Protein AF-A0A1X7TKI7-F1 (afdb_monomer_lite)

Foldseek 3Di:
DDPDLQVQQVVQVDDFDKDKDWDDDPVGDIKIKIWRHWHFDHVVVVRDIDTHDIDIDPDDPPPPD

Organism: Amphimedon queenslandica (NCBI:txid400682)

Radius of gyration: 13.19 Å; chains: 1; bounding box: 29×24×32 Å

Sequence (65 aa):
FWLGLSKIHRLTKEGSNTLRVDLGDFEGNTAYANYSTFSVGNSNTEYTLTVGGYSGTAGDSLTDL

pLDDT: mean 95.63, std 6.23, range [55.44, 98.44]

InterPro domains:
  IPR002181 Fibrinogen, alpha/beta/gamma chain, C-terminal globular d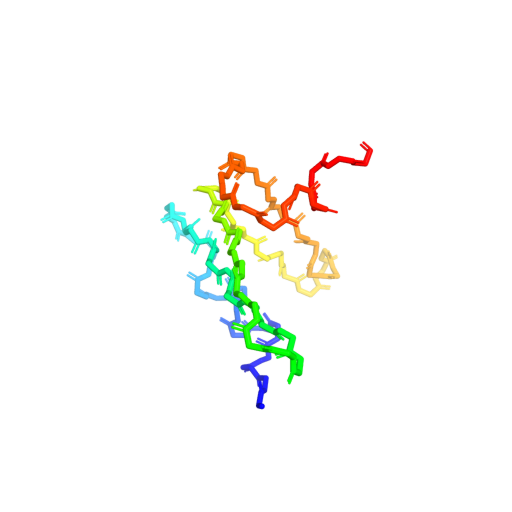omain [PF00147] (1-63)
  IPR002181 Fibrinogen, alpha/beta/gamma chain, C-terminal globular domain [PS51406] (1-65)
  IPR014716 Fibrinogen, alpha/beta/gamma chain, C-terminal globular, subdomain 1 [G3DSA:3.90.215.10] (1-65)
  IPR036056 Fibrinogen-like, C-terminal [SSF56496] (1-63)
  IPR050373 Fibrinogen C-terminal domain-containing protein [PTHR19143] (1-63)

Secondary structure (DSSP, 8-state):
----HHHHHHHHSSS---EEEEEE-TTS-EEEEEEEEEEE--GGGTT-EEEEEEEESS--TTT--

Structure (mmCIF, N/CA/C/O backbone):
data_AF-A0A1X7TKI7-F1
#
_entry.id   AF-A0A1X7TKI7-F1
#
loop_
_atom_site.group_PDB
_atom_site.id
_atom_site.type_symbol
_atom_site.label_atom_id
_atom_site.label_alt_id
_atom_site.label_comp_id
_atom_site.label_asym_id
_atom_site.label_entity_id
_atom_site.label_seq_id
_atom_site.pdbx_PDB_ins_code
_atom_site.Cartn_x
_atom_site.Cartn_y
_atom_site.Cartn_z
_atom_site.occupancy
_atom_site.B_iso_or_equiv
_atom_site.auth_seq_id
_atom_site.auth_comp_id
_atom_site.auth_asym_id
_atom_site.auth_atom_id
_atom_site.pdbx_PDB_model_num
ATOM 1 N N . PHE A 1 1 ? -7.268 -14.405 -2.495 1.00 94.81 1 PHE A N 1
ATOM 2 C CA . PHE A 1 1 ? -6.773 -14.248 -3.884 1.00 94.81 1 PHE A CA 1
ATOM 3 C C . PHE A 1 1 ? -5.707 -13.157 -3.907 1.00 94.81 1 PHE A C 1
ATOM 5 O O . PHE A 1 1 ? -5.774 -12.271 -3.067 1.00 94.81 1 PHE A O 1
ATOM 12 N N . TRP A 1 2 ? -4.756 -13.205 -4.845 1.00 96.75 2 TRP A N 1
ATOM 13 C CA . TRP A 1 2 ? -3.737 -12.172 -5.054 1.00 96.75 2 TRP A CA 1
ATOM 14 C C . TRP A 1 2 ? -3.669 -11.791 -6.534 1.00 96.75 2 TRP A C 1
ATOM 16 O O . TRP A 1 2 ? -3.590 -12.669 -7.391 1.00 96.75 2 TRP A O 1
ATOM 26 N N . LEU A 1 3 ? -3.682 -10.490 -6.839 1.00 97.25 3 LEU A N 1
ATOM 27 C CA . LEU A 1 3 ? -3.731 -10.003 -8.222 1.00 97.25 3 LEU A CA 1
ATOM 28 C C . LEU A 1 3 ? -2.438 -10.302 -9.007 1.00 97.25 3 LEU A C 1
ATOM 30 O O . LEU A 1 3 ? -2.496 -10.529 -10.219 1.00 97.25 3 LEU A O 1
ATOM 34 N N . GLY A 1 4 ? -1.295 -10.332 -8.314 1.00 98.19 4 GLY A N 1
ATOM 35 C CA . GLY A 1 4 ? 0.042 -10.498 -8.885 1.00 98.19 4 GLY A CA 1
ATOM 36 C C . GLY A 1 4 ? 0.797 -9.171 -9.014 1.00 98.19 4 GLY A C 1
ATOM 37 O O . GLY A 1 4 ? 0.250 -8.177 -9.494 1.00 98.19 4 GLY A O 1
ATOM 38 N N . LEU A 1 5 ? 2.078 -9.166 -8.628 1.00 98.12 5 LEU A N 1
ATOM 39 C CA . LEU A 1 5 ? 2.903 -7.952 -8.540 1.00 98.12 5 LEU A CA 1
ATOM 40 C C . LEU A 1 5 ? 3.059 -7.227 -9.883 1.00 98.12 5 LEU A C 1
ATOM 42 O O . LEU A 1 5 ? 2.944 -6.008 -9.932 1.00 98.12 5 LEU A O 1
ATOM 46 N N . SER A 1 6 ? 3.207 -7.954 -10.996 1.00 98.12 6 SER A N 1
ATOM 47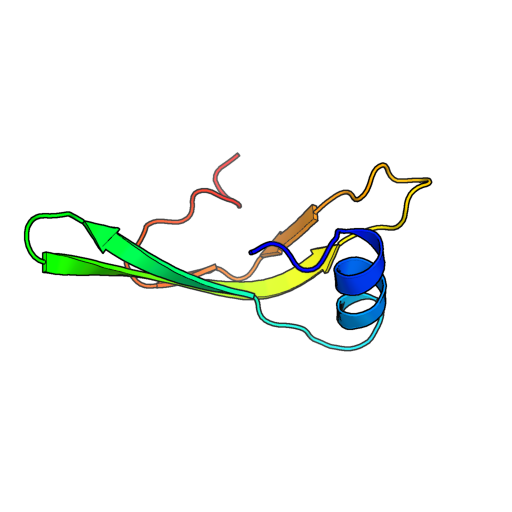 C CA . SER A 1 6 ? 3.309 -7.340 -12.330 1.00 98.12 6 SER A CA 1
ATOM 48 C C . SER A 1 6 ? 2.044 -6.573 -12.730 1.00 98.12 6 SER A C 1
ATOM 50 O O . SER A 1 6 ? 2.124 -5.545 -13.401 1.00 98.12 6 SER A O 1
ATOM 52 N N . LYS A 1 7 ? 0.865 -7.051 -12.308 1.00 97.75 7 LYS A N 1
ATOM 53 C CA . LYS A 1 7 ? -0.407 -6.362 -12.566 1.00 97.75 7 LYS A CA 1
ATOM 54 C C . LYS A 1 7 ? -0.571 -5.151 -11.654 1.00 97.75 7 LYS A C 1
ATOM 56 O O . LYS A 1 7 ? -1.007 -4.112 -12.131 1.00 97.75 7 LYS A O 1
ATOM 61 N N . ILE A 1 8 ? -0.191 -5.273 -10.382 1.00 97.88 8 ILE A N 1
ATOM 62 C CA . ILE A 1 8 ? -0.234 -4.161 -9.425 1.00 97.88 8 ILE A CA 1
ATOM 63 C C . ILE A 1 8 ? 0.707 -3.043 -9.876 1.00 97.88 8 ILE A C 1
ATOM 65 O O . ILE A 1 8 ? 0.251 -1.916 -10.004 1.00 97.88 8 ILE A O 1
ATOM 69 N N . HIS A 1 9 ? 1.952 -3.363 -10.250 1.00 97.69 9 HIS A N 1
ATOM 70 C CA . HIS A 1 9 ? 2.882 -2.399 -10.845 1.00 97.69 9 HIS A CA 1
ATOM 71 C C . HIS A 1 9 ? 2.233 -1.633 -12.001 1.00 97.69 9 HIS A C 1
ATOM 73 O O . HIS A 1 9 ? 2.231 -0.407 -12.009 1.00 97.69 9 HIS A O 1
ATOM 79 N N . ARG A 1 10 ? 1.620 -2.347 -12.957 1.00 96.75 10 ARG A N 1
ATOM 80 C CA . ARG A 1 10 ? 0.952 -1.721 -14.105 1.00 96.75 10 ARG A CA 1
ATOM 81 C C . ARG A 1 10 ? -0.193 -0.787 -13.694 1.00 96.75 10 ARG A C 1
ATOM 83 O O . ARG A 1 10 ? -0.397 0.212 -14.373 1.00 96.75 10 ARG A O 1
ATOM 90 N N . LEU A 1 11 ? -0.930 -1.104 -12.631 1.00 96.44 11 LEU A N 1
ATOM 91 C CA . LEU A 1 11 ? -2.009 -0.252 -12.118 1.00 96.44 11 LEU A CA 1
ATOM 92 C C . LEU A 1 11 ? -1.481 0.985 -11.386 1.00 96.44 11 LEU A C 1
ATOM 94 O O . LEU A 1 11 ? -2.114 2.029 -11.448 1.00 96.44 11 LEU A O 1
ATOM 98 N N . THR A 1 12 ? -0.330 0.879 -10.722 1.00 96.94 12 THR A N 1
ATOM 99 C CA . THR A 1 12 ? 0.191 1.936 -9.843 1.00 96.94 12 THR A CA 1
ATOM 100 C C . THR A 1 12 ? 1.342 2.746 -10.440 1.00 96.94 12 THR A C 1
ATOM 102 O O . THR A 1 12 ? 1.882 3.622 -9.771 1.00 96.94 12 THR A O 1
ATOM 105 N N . LYS A 1 13 ? 1.793 2.418 -11.659 1.00 93.25 13 LYS A N 1
ATOM 106 C CA . LYS A 1 13 ? 2.962 3.041 -12.307 1.00 93.25 13 LYS A CA 1
ATOM 107 C C . LYS A 1 13 ? 2.754 4.533 -12.58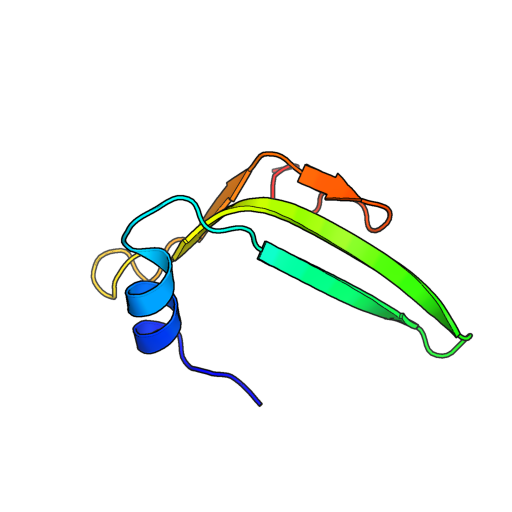5 1.00 93.25 13 LYS A C 1
ATOM 109 O O . LYS A 1 13 ? 3.721 5.288 -12.598 1.00 93.25 13 LYS A O 1
ATOM 114 N N . GLU A 1 14 ? 1.520 4.940 -12.864 1.00 87.81 14 GLU A N 1
ATOM 115 C CA . GLU A 1 14 ? 1.181 6.292 -13.306 1.00 87.81 14 GLU A CA 1
ATOM 116 C C . GLU A 1 14 ? 0.023 6.851 -12.471 1.00 87.81 14 GLU A C 1
ATOM 118 O O . GLU A 1 14 ? -0.871 6.114 -12.050 1.00 87.81 14 GLU A O 1
ATOM 123 N N . GLY A 1 15 ? 0.048 8.165 -12.237 1.00 83.12 15 GLY A N 1
ATOM 124 C CA . GLY A 1 15 ? -0.956 8.868 -11.438 1.00 83.12 15 GLY A CA 1
ATOM 125 C C . GLY A 1 15 ? -0.784 8.725 -9.921 1.00 83.12 15 GLY A C 1
ATOM 126 O O . GLY A 1 15 ? 0.098 8.025 -9.422 1.00 83.12 15 GLY A O 1
ATOM 127 N N . SER A 1 16 ? -1.639 9.430 -9.181 1.00 89.62 16 SER A N 1
ATOM 128 C CA . SER A 1 16 ? -1.720 9.345 -7.722 1.00 89.62 16 SER A CA 1
ATOM 129 C C . SER A 1 16 ? -2.613 8.173 -7.331 1.00 89.62 16 SER A C 1
ATOM 131 O O . SER A 1 16 ? -3.814 8.193 -7.595 1.00 89.62 16 SER A O 1
ATOM 133 N N . ASN A 1 17 ? -2.020 7.153 -6.713 1.00 96.81 17 ASN A N 1
ATOM 134 C CA . ASN A 1 17 ? -2.724 5.958 -6.264 1.00 96.81 17 ASN A CA 1
ATOM 135 C C . ASN A 1 17 ? -2.745 5.910 -4.735 1.00 96.81 17 ASN A C 1
ATOM 137 O O . ASN A 1 17 ? -1.726 6.163 -4.094 1.00 96.81 17 ASN A O 1
ATOM 141 N N . THR A 1 18 ? -3.897 5.534 -4.181 1.00 96.50 18 THR A N 1
ATOM 142 C CA . THR A 1 18 ? -4.097 5.348 -2.740 1.00 96.50 18 THR A CA 1
ATOM 143 C C . THR A 1 18 ? -4.197 3.861 -2.429 1.00 96.50 18 THR A C 1
ATOM 145 O O . THR A 1 18 ? -4.961 3.145 -3.080 1.00 96.50 18 THR A O 1
ATOM 148 N N . LEU A 1 19 ? -3.480 3.397 -1.406 1.00 97.38 19 LEU A N 1
ATOM 149 C CA . LEU A 1 19 ? -3.681 2.064 -0.837 1.00 97.38 19 LEU A CA 1
ATOM 150 C C . LEU A 1 19 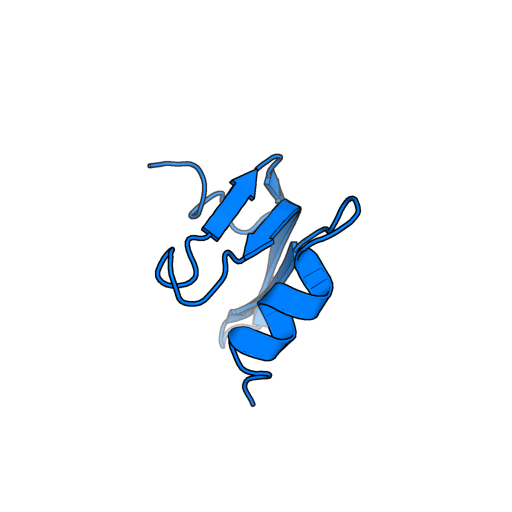? -4.664 2.144 0.334 1.00 97.38 19 LEU A C 1
ATOM 152 O O . LEU A 1 19 ? -4.444 2.910 1.269 1.00 97.38 19 LEU A O 1
ATOM 156 N N . ARG A 1 20 ? -5.714 1.317 0.291 1.00 98.06 20 ARG A N 1
ATOM 157 C CA . ARG A 1 20 ? -6.628 1.044 1.408 1.00 98.06 20 ARG A CA 1
ATOM 158 C C . ARG A 1 20 ? -6.396 -0.378 1.898 1.00 98.06 20 ARG A C 1
ATOM 160 O O . ARG A 1 20 ? -6.481 -1.315 1.104 1.00 98.06 20 ARG A O 1
ATOM 167 N N . VAL A 1 21 ? -6.156 -0.531 3.193 1.00 98.06 21 VAL A N 1
ATOM 168 C CA . VAL A 1 21 ? -6.130 -1.825 3.877 1.00 98.06 21 VAL A CA 1
ATOM 169 C C . VAL A 1 21 ? -7.212 -1.811 4.944 1.00 98.06 21 VAL A C 1
ATOM 171 O O . VAL A 1 21 ? -7.167 -0.986 5.852 1.00 98.06 21 VAL A O 1
ATOM 174 N N . ASP A 1 22 ? -8.175 -2.719 4.825 1.00 98.38 22 ASP A N 1
ATOM 175 C CA . ASP A 1 22 ? -9.186 -2.991 5.844 1.00 98.38 22 ASP A CA 1
ATOM 176 C C . ASP A 1 22 ? -8.847 -4.318 6.527 1.00 98.38 22 ASP A C 1
ATOM 178 O O . ASP A 1 22 ? -8.542 -5.310 5.859 1.00 98.38 22 ASP A O 1
ATOM 182 N N . LEU A 1 23 ? -8.879 -4.329 7.856 1.00 97.12 23 LEU A N 1
ATOM 183 C CA . LEU A 1 23 ? -8.539 -5.485 8.677 1.00 97.12 23 LEU A CA 1
ATOM 184 C C . LEU A 1 23 ? -9.556 -5.646 9.804 1.00 97.12 23 LEU A C 1
ATOM 186 O O . LEU A 1 23 ? -10.118 -4.670 10.301 1.00 97.12 23 LEU A O 1
ATOM 190 N N . GLY A 1 24 ? -9.776 -6.890 10.213 1.00 97.75 24 GLY A N 1
ATOM 191 C CA . GLY A 1 24 ? -10.584 -7.215 11.376 1.00 97.75 24 GLY A CA 1
ATOM 192 C C . GLY A 1 24 ? -10.082 -8.472 12.067 1.00 97.75 24 GLY A C 1
ATOM 193 O O . GLY A 1 24 ? -9.443 -9.317 11.434 1.00 97.75 24 GLY A O 1
ATOM 194 N N . ASP A 1 25 ? -10.341 -8.566 13.365 1.00 97.25 25 ASP A N 1
ATOM 195 C CA . ASP A 1 25 ? -10.001 -9.729 14.180 1.00 97.25 25 ASP A CA 1
ATOM 196 C C . ASP A 1 25 ? -11.203 -10.668 14.383 1.00 97.25 25 ASP A C 1
ATOM 198 O O . ASP A 1 25 ? -12.312 -10.431 13.898 1.00 97.25 25 ASP A O 1
ATOM 202 N N . PHE A 1 26 ? -10.972 -11.778 15.086 1.00 97.62 26 PHE A N 1
ATOM 203 C CA . PHE A 1 26 ? -12.006 -12.780 15.360 1.00 97.62 26 PHE A CA 1
ATOM 204 C C . PHE A 1 26 ? -13.043 -12.328 16.399 1.00 97.62 26 PHE A C 1
ATOM 206 O O . PHE A 1 26 ? -14.087 -12.966 16.521 1.00 97.62 26 PHE A O 1
ATOM 213 N N . GLU A 1 27 ? -12.771 -11.251 17.136 1.00 97.56 27 GLU A N 1
ATOM 214 C CA . GLU A 1 27 ? -13.676 -10.668 18.133 1.00 97.56 27 GLU A CA 1
ATOM 215 C C . GLU A 1 27 ? -14.611 -9.617 17.511 1.00 97.56 27 GLU A C 1
ATOM 217 O O . GLU A 1 27 ? -15.536 -9.136 18.164 1.00 97.56 27 GLU A O 1
ATOM 222 N N . GLY A 1 28 ? -14.417 -9.301 16.226 1.00 97.69 28 GLY A N 1
ATOM 223 C CA . GLY A 1 28 ? -15.228 -8.351 15.473 1.00 97.69 28 GLY A CA 1
AT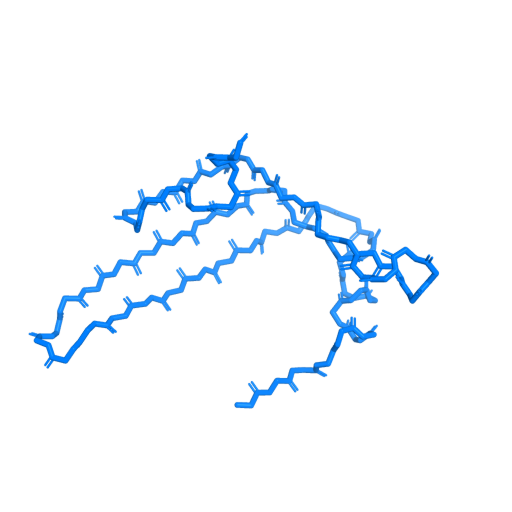OM 224 C C . GLY A 1 28 ? -14.705 -6.917 15.520 1.00 97.69 28 GLY A C 1
ATOM 225 O O . GLY A 1 28 ? -15.382 -6.020 15.013 1.00 97.69 28 GLY A O 1
ATOM 226 N N . ASN A 1 29 ? -13.517 -6.674 16.082 1.00 98.12 29 ASN A N 1
ATOM 227 C CA . ASN A 1 29 ? -12.886 -5.364 15.989 1.00 98.12 29 ASN A CA 1
ATOM 228 C C . ASN A 1 29 ? -12.400 -5.140 14.556 1.00 98.12 29 ASN A C 1
ATOM 230 O O . ASN A 1 29 ? -11.884 -6.052 13.910 1.00 98.12 29 ASN A O 1
ATOM 234 N N . THR A 1 30 ? -12.534 -3.909 14.064 1.00 98.25 30 THR A N 1
ATOM 235 C CA . THR A 1 30 ? -12.092 -3.524 12.718 1.00 98.25 30 THR A CA 1
ATOM 236 C C . THR A 1 30 ? -11.180 -2.313 12.774 1.00 98.25 30 THR A C 1
ATOM 238 O O . THR A 1 30 ? -11.442 -1.369 13.521 1.00 98.25 30 THR A O 1
ATOM 241 N N . ALA A 1 31 ? -10.168 -2.292 11.920 1.00 98.31 31 ALA A N 1
ATOM 242 C CA . ALA A 1 31 ? -9.295 -1.149 11.731 1.00 98.31 31 ALA A CA 1
ATOM 243 C C . ALA A 1 31 ? -8.982 -0.950 10.248 1.00 98.31 31 ALA A C 1
ATOM 245 O O . ALA A 1 31 ? -9.246 -1.815 9.408 1.00 98.31 31 ALA A O 1
ATOM 246 N N . TYR A 1 32 ? -8.416 0.207 9.922 1.00 98.44 32 TYR A N 1
ATOM 247 C CA . TYR A 1 32 ? -7.966 0.473 8.566 1.00 98.44 32 TYR A CA 1
ATOM 248 C C . TYR A 1 32 ? -6.692 1.301 8.506 1.00 98.44 32 TYR A C 1
ATOM 250 O O . TYR A 1 32 ? -6.415 2.103 9.400 1.00 98.44 32 TYR A O 1
ATOM 258 N N . ALA A 1 33 ? -5.983 1.158 7.392 1.00 98.38 33 ALA A N 1
ATOM 259 C CA . ALA A 1 33 ? -4.879 2.012 6.987 1.00 98.38 33 ALA A CA 1
ATOM 260 C C . ALA A 1 33 ? -5.131 2.558 5.576 1.00 98.38 33 ALA A C 1
ATOM 262 O O . ALA A 1 33 ? -5.528 1.828 4.666 1.00 98.38 33 ALA A O 1
ATOM 263 N N . ASN A 1 34 ? -4.893 3.851 5.403 1.00 98.38 34 ASN A N 1
ATOM 264 C CA . ASN A 1 34 ? -4.888 4.547 4.126 1.00 98.38 34 ASN A CA 1
ATOM 265 C C . ASN A 1 34 ? -3.498 5.126 3.890 1.00 98.38 34 ASN A C 1
ATOM 267 O O . ASN A 1 34 ? -2.967 5.792 4.773 1.00 98.38 34 ASN A O 1
ATOM 271 N N . TYR A 1 35 ? -2.977 4.976 2.679 1.00 97.62 35 TYR A N 1
ATOM 272 C CA . TYR A 1 35 ? -1.741 5.619 2.241 1.00 97.62 35 TYR A CA 1
ATOM 273 C C . TYR A 1 35 ? -2.013 6.404 0.967 1.00 97.62 35 TYR A C 1
ATOM 275 O O . TYR A 1 35 ? -2.360 5.806 -0.051 1.00 97.62 35 TYR A O 1
ATOM 283 N N . SER A 1 36 ? -1.900 7.733 1.027 1.00 97.19 36 SER A N 1
ATOM 284 C CA . SER A 1 36 ? -2.186 8.622 -0.112 1.00 97.19 36 SER A CA 1
ATOM 285 C C . SER A 1 36 ? -1.131 8.562 -1.218 1.00 97.19 36 SER A C 1
ATOM 287 O O . SER A 1 36 ? -1.402 8.966 -2.349 1.00 97.19 36 SER A O 1
ATOM 289 N N . THR A 1 37 ? 0.045 8.023 -0.903 1.00 96.19 37 THR A N 1
ATOM 290 C CA . THR A 1 37 ? 1.078 7.665 -1.870 1.00 96.19 37 THR A CA 1
ATOM 291 C C . THR A 1 37 ? 1.234 6.155 -1.861 1.00 96.19 37 THR A C 1
ATOM 293 O O . THR A 1 37 ? 1.561 5.581 -0.825 1.00 96.19 37 THR A O 1
ATOM 296 N N . PHE A 1 38 ? 1.031 5.516 -3.010 1.00 97.19 38 PHE A N 1
ATOM 297 C CA . PHE A 1 38 ? 1.255 4.088 -3.188 1.00 97.19 38 PHE A CA 1
ATOM 298 C C . PHE A 1 38 ? 1.733 3.778 -4.605 1.00 97.19 38 PHE A C 1
ATOM 300 O O . PHE A 1 38 ? 1.063 4.101 -5.586 1.00 97.19 38 PHE A O 1
ATOM 307 N N . SER A 1 39 ? 2.871 3.102 -4.725 1.00 97.44 39 SER A N 1
ATOM 308 C CA . SER A 1 39 ? 3.277 2.471 -5.975 1.00 97.44 39 SER A CA 1
ATOM 309 C C . SER A 1 39 ? 4.137 1.237 -5.739 1.00 97.44 39 SER A C 1
ATOM 311 O O . SER A 1 39 ? 4.842 1.110 -4.738 1.00 97.44 39 SER A O 1
ATOM 313 N N . VAL A 1 40 ? 4.060 0.305 -6.685 1.00 97.81 40 VAL A N 1
ATOM 314 C CA . VAL A 1 40 ? 4.902 -0.889 -6.735 1.00 97.81 40 VAL A CA 1
ATOM 315 C C . VAL A 1 40 ? 5.832 -0.764 -7.934 1.00 97.81 40 VAL A C 1
ATOM 317 O O . VAL A 1 40 ? 5.371 -0.492 -9.046 1.00 97.81 40 VAL A O 1
ATOM 320 N N . GLY A 1 41 ? 7.135 -0.951 -7.719 1.00 97.94 41 GLY A N 1
ATOM 321 C CA . GLY A 1 41 ? 8.159 -0.957 -8.766 1.00 97.94 41 GLY A CA 1
ATOM 322 C C . GLY A 1 41 ? 8.009 -2.123 -9.751 1.00 97.94 41 GLY A C 1
ATOM 323 O O . GLY A 1 41 ? 7.117 -2.957 -9.625 1.00 97.94 41 GLY A O 1
ATOM 324 N N . ASN A 1 42 ? 8.871 -2.192 -10.762 1.00 97.94 42 ASN A N 1
ATOM 325 C CA . ASN A 1 42 ? 8.859 -3.300 -11.724 1.00 97.94 42 ASN A CA 1
ATOM 32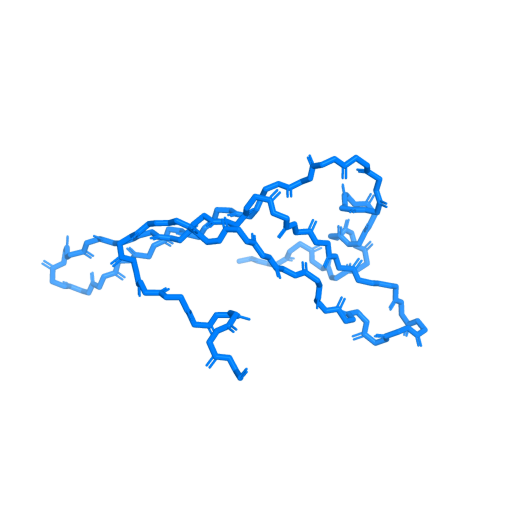6 C C . ASN A 1 42 ? 9.754 -4.463 -11.250 1.00 97.94 42 ASN A C 1
ATOM 328 O O . ASN A 1 42 ? 10.328 -4.425 -10.163 1.00 97.94 42 ASN A O 1
ATOM 332 N N . SER A 1 43 ? 9.902 -5.500 -12.078 1.00 97.69 43 SER A N 1
ATOM 333 C CA . SER A 1 43 ? 10.746 -6.659 -11.759 1.00 97.69 43 SER A CA 1
ATOM 334 C C . SER A 1 43 ? 12.230 -6.323 -11.576 1.00 97.69 43 SER A C 1
ATOM 336 O O . SER A 1 43 ? 12.903 -7.019 -10.828 1.00 97.69 43 SER A O 1
ATOM 338 N N . ASN A 1 44 ? 12.744 -5.273 -12.227 1.00 98.19 44 ASN A N 1
ATOM 339 C CA . ASN A 1 44 ? 14.157 -4.885 -12.125 1.00 98.19 44 ASN A CA 1
ATOM 340 C C . ASN A 1 44 ? 14.472 -4.222 -10.780 1.00 98.19 44 ASN A C 1
ATOM 342 O O . ASN A 1 44 ? 15.609 -4.266 -10.328 1.00 98.19 44 ASN A O 1
ATOM 346 N N . THR A 1 45 ? 13.468 -3.609 -10.152 1.00 97.81 45 THR A N 1
ATOM 347 C CA . THR A 1 45 ? 13.546 -3.056 -8.794 1.00 97.81 45 THR A CA 1
ATOM 348 C C . THR A 1 45 ? 12.981 -4.031 -7.760 1.00 97.81 45 THR A C 1
ATOM 350 O O . THR A 1 45 ? 12.539 -3.594 -6.701 1.00 97.81 45 THR A O 1
ATOM 353 N N . GLU A 1 46 ? 12.854 -5.315 -8.110 1.00 97.94 46 GLU A N 1
ATOM 354 C CA . GLU A 1 46 ? 12.276 -6.366 -7.259 1.00 97.94 46 GLU A CA 1
ATOM 355 C C . GLU A 1 46 ? 10.913 -5.986 -6.654 1.00 97.94 46 GLU A C 1
ATOM 357 O O . GLU A 1 46 ? 10.577 -6.357 -5.535 1.00 97.94 46 GLU A O 1
ATOM 362 N N . TYR A 1 47 ? 10.109 -5.228 -7.409 1.00 97.75 47 TYR A N 1
ATOM 363 C CA . TYR A 1 47 ? 8.808 -4.718 -6.972 1.00 97.75 47 TYR A CA 1
ATOM 364 C C . TYR A 1 47 ? 8.849 -3.864 -5.690 1.00 97.75 47 TYR A C 1
ATOM 366 O O . TYR A 1 47 ? 7.885 -3.868 -4.929 1.00 97.75 47 TYR A O 1
ATOM 374 N N . THR A 1 48 ? 9.932 -3.103 -5.473 1.00 97.50 48 THR A N 1
ATOM 375 C CA . THR A 1 48 ? 10.066 -2.135 -4.364 1.00 97.50 48 THR A CA 1
ATOM 376 C C . THR A 1 48 ? 8.774 -1.341 -4.133 1.00 97.50 48 THR A C 1
ATOM 378 O O . THR A 1 48 ? 8.201 -0.778 -5.071 1.00 97.50 48 THR A O 1
ATOM 381 N N . LEU A 1 49 ? 8.335 -1.287 -2.876 1.00 96.50 49 LEU A N 1
ATOM 382 C CA . LEU A 1 49 ? 7.172 -0.524 -2.432 1.00 96.50 49 LEU A CA 1
ATOM 383 C C . LEU A 1 49 ? 7.558 0.940 -2.192 1.00 96.50 49 LEU A C 1
ATOM 385 O O . LEU A 1 49 ? 8.501 1.219 -1.460 1.00 96.50 49 LEU A O 1
ATOM 389 N N . THR A 1 50 ? 6.792 1.871 -2.757 1.00 96.06 50 THR A N 1
ATOM 390 C CA . THR A 1 50 ? 6.787 3.279 -2.337 1.00 96.06 50 THR A CA 1
ATOM 391 C C . THR A 1 50 ? 5.454 3.572 -1.671 1.00 96.06 50 THR A C 1
ATOM 393 O O . THR A 1 50 ? 4.401 3.357 -2.274 1.00 96.06 50 THR A O 1
ATOM 396 N N . VAL A 1 51 ? 5.489 4.053 -0.432 1.00 96.44 51 VAL A N 1
ATOM 397 C CA . VAL A 1 51 ? 4.290 4.277 0.375 1.00 96.44 51 VAL A CA 1
ATOM 398 C C . VAL A 1 51 ? 4.462 5.493 1.282 1.00 96.44 51 VAL A C 1
ATOM 400 O O . VAL A 1 51 ? 5.573 5.797 1.708 1.00 96.44 51 VAL A O 1
ATOM 403 N N . GLY A 1 52 ? 3.382 6.230 1.537 1.00 96.00 52 GLY A N 1
ATOM 404 C CA . GLY A 1 52 ? 3.427 7.417 2.387 1.00 96.00 52 GLY A CA 1
ATOM 405 C C . GLY A 1 52 ? 2.065 8.059 2.620 1.00 96.00 52 GLY A C 1
ATOM 406 O O . GLY A 1 52 ? 1.057 7.646 2.041 1.00 96.00 52 GLY A O 1
ATOM 407 N N . GLY A 1 53 ? 2.052 9.093 3.466 1.00 96.56 53 GLY A N 1
ATOM 408 C CA . GLY A 1 53 ? 0.844 9.858 3.780 1.00 96.56 53 GLY A CA 1
ATOM 409 C C . GLY A 1 53 ? -0.202 9.024 4.514 1.00 96.56 53 GLY A C 1
ATOM 410 O O . GLY A 1 53 ? -1.367 8.996 4.110 1.00 96.56 53 GLY A O 1
ATOM 411 N N . TYR A 1 54 ? 0.239 8.306 5.548 1.00 97.75 54 TYR A N 1
ATOM 412 C CA . TYR A 1 54 ? -0.622 7.449 6.347 1.00 97.75 54 TYR A CA 1
ATOM 413 C C . TYR A 1 54 ? -1.781 8.219 6.987 1.00 97.75 54 TYR A C 1
ATOM 415 O O . TYR A 1 54 ? -1.643 9.344 7.471 1.00 97.75 54 TYR A O 1
ATOM 423 N N . SER A 1 55 ? -2.933 7.562 7.034 1.00 98.00 55 SER A N 1
ATOM 424 C CA . SER A 1 55 ? -4.037 7.892 7.926 1.00 98.00 55 SER A CA 1
ATOM 425 C C . SER A 1 55 ? -4.823 6.629 8.265 1.00 98.00 55 SER A C 1
ATOM 427 O O . SER A 1 55 ? -4.889 5.693 7.471 1.00 98.00 55 SER A O 1
ATOM 429 N N . GLY A 1 56 ? -5.472 6.605 9.423 1.00 97.50 56 GLY A N 1
ATOM 430 C CA . GLY A 1 56 ? -6.344 5.503 9.814 1.00 97.50 56 GLY A CA 1
ATOM 431 C C . GLY A 1 56 ? -6.162 5.081 11.257 1.00 97.50 56 GLY A C 1
ATOM 432 O O . GLY A 1 56 ? -5.548 5.789 12.054 1.00 97.50 56 GLY A O 1
ATOM 433 N N . THR A 1 57 ? -6.748 3.939 11.589 1.00 98.00 57 THR A N 1
ATOM 434 C CA . THR A 1 57 ? -6.866 3.434 12.961 1.00 98.00 57 THR A CA 1
ATOM 435 C C . THR A 1 57 ? -6.012 2.198 13.230 1.00 98.00 57 THR A C 1
ATOM 437 O O . THR A 1 57 ? -5.919 1.781 14.378 1.00 98.00 57 THR A O 1
ATOM 440 N N . ALA A 1 58 ? -5.388 1.613 12.201 1.00 96.38 58 ALA A N 1
ATOM 441 C CA . ALA A 1 58 ? -4.621 0.370 12.314 1.00 96.38 58 ALA A CA 1
ATOM 442 C C . ALA A 1 58 ? -3.175 0.544 12.824 1.00 96.38 58 ALA A C 1
ATOM 444 O O . ALA A 1 58 ? -2.533 -0.447 13.157 1.00 96.38 58 ALA A O 1
ATOM 445 N N . GLY A 1 59 ? -2.678 1.782 12.897 1.00 95.56 59 GLY A N 1
ATOM 446 C CA . GLY A 1 59 ? -1.264 2.095 13.126 1.00 95.56 59 GLY A CA 1
ATOM 447 C C . GLY A 1 59 ? -0.467 2.135 11.817 1.00 95.56 59 GLY A C 1
ATOM 448 O O . GLY A 1 59 ? -0.841 1.485 10.838 1.00 95.56 59 GLY A O 1
ATOM 449 N N . ASP A 1 60 ? 0.617 2.916 11.778 1.00 95.56 60 ASP A N 1
ATOM 450 C CA . ASP A 1 60 ? 1.424 3.080 10.564 1.00 95.56 60 ASP A CA 1
ATOM 451 C C . ASP A 1 60 ? 2.590 2.089 10.482 1.00 95.56 60 ASP A C 1
ATOM 453 O O . ASP A 1 60 ? 3.748 2.418 10.695 1.00 95.56 60 ASP A O 1
ATOM 457 N N . SER A 1 61 ? 2.310 0.845 10.110 1.00 93.75 61 SER A N 1
ATOM 458 C CA . SER A 1 61 ? 3.366 -0.175 10.045 1.00 93.75 61 SER A CA 1
ATOM 459 C C . SER A 1 61 ? 4.268 -0.106 8.808 1.00 93.75 61 SER A C 1
ATOM 461 O O . SER A 1 61 ? 5.250 -0.842 8.751 1.00 93.75 61 SER A O 1
ATOM 463 N N . LEU A 1 62 ? 3.926 0.690 7.788 1.00 93.81 62 LEU A N 1
ATOM 464 C CA . LEU A 1 62 ? 4.661 0.701 6.515 1.00 93.81 62 LEU A CA 1
ATOM 465 C C . LEU A 1 62 ? 5.596 1.899 6.359 1.00 93.81 62 LEU A C 1
ATOM 467 O O . LEU A 1 62 ? 6.484 1.834 5.508 1.00 93.81 62 LEU A O 1
ATOM 471 N N . THR A 1 63 ? 5.406 2.971 7.137 1.00 89.88 63 THR A N 1
ATOM 472 C CA . THR A 1 63 ? 6.324 4.120 7.123 1.00 89.88 63 THR A CA 1
ATOM 473 C C . THR A 1 63 ? 7.116 4.309 8.417 1.00 89.88 63 THR A C 1
ATOM 475 O O . THR A 1 63 ? 8.143 4.979 8.369 1.00 89.88 63 THR A O 1
ATOM 478 N N . ASP A 1 64 ? 6.738 3.647 9.520 1.00 75.69 64 ASP A N 1
ATOM 479 C CA . ASP A 1 64 ? 7.454 3.688 10.812 1.00 75.69 64 ASP A CA 1
ATOM 480 C C . ASP A 1 64 ? 8.754 2.831 10.847 1.00 75.69 64 ASP A C 1
ATOM 482 O O . ASP A 1 64 ? 9.051 2.187 11.856 1.00 75.69 64 ASP A O 1
ATOM 486 N N . LEU A 1 65 ? 9.540 2.792 9.760 1.00 55.44 65 LEU A N 1
ATOM 487 C CA . LEU A 1 65 ? 10.855 2.119 9.715 1.00 55.44 65 LEU A CA 1
ATOM 488 C C . LEU A 1 65 ? 12.023 3.071 10.000 1.00 55.44 65 LEU A C 1
ATOM 490 O O . LEU A 1 65 ? 12.074 4.158 9.380 1.00 55.44 65 LEU A O 1
#